Protein AF-A0A453IB72-F1 (afdb_monomer_lite)

Foldseek 3Di:
DAQPDWDFPDDDVPWTKIFRPAGDDDPPDPCPVVDDPVVVVVVVVVVVVVVVVRVVGDDMDIQVDDPVDDPVVCVVCVVPPPPDGPVPPD

Organism: Aegilops tauschii subsp. strangulata (NCBI:txid200361)

Structure (mmCIF, N/CA/C/O backbone):
data_AF-A0A453IB72-F1
#
_entry.id   AF-A0A453IB72-F1
#
loop_
_atom_site.group_PDB
_atom_site.id
_atom_site.type_symbol
_atom_site.label_atom_id
_atom_site.label_alt_id
_atom_site.label_comp_id
_atom_site.label_asym_id
_atom_site.label_entity_id
_atom_site.label_seq_id
_atom_site.pdbx_PDB_ins_code
_atom_site.Cartn_x
_atom_site.Cartn_y
_atom_site.Cartn_z
_atom_site.occupancy
_atom_site.B_iso_or_equiv
_atom_site.auth_seq_id
_atom_site.auth_comp_id
_atom_site.auth_asym_id
_atom_site.auth_atom_id
_atom_site.pdbx_PDB_model_num
ATOM 1 N N . LEU A 1 1 ? -3.022 -4.309 5.926 1.00 79.88 1 LEU A N 1
ATOM 2 C CA . LEU A 1 1 ? -2.784 -3.370 4.809 1.00 79.88 1 LEU A CA 1
ATOM 3 C C . LEU A 1 1 ? -2.623 -4.172 3.529 1.00 79.88 1 LEU A C 1
ATOM 5 O O . LEU A 1 1 ? -1.814 -5.090 3.531 1.00 79.88 1 LEU A O 1
ATOM 9 N N . VAL A 1 2 ? -3.396 -3.886 2.484 1.00 85.62 2 VAL A N 1
ATOM 10 C CA . VAL A 1 2 ? -3.368 -4.648 1.226 1.00 85.62 2 VAL A CA 1
ATOM 11 C C . VAL A 1 2 ? -3.456 -3.699 0.039 1.00 85.62 2 VAL A C 1
ATOM 13 O O . VAL A 1 2 ? -4.382 -2.898 -0.031 1.00 85.62 2 VAL A O 1
ATOM 16 N N . ILE A 1 3 ? -2.527 -3.806 -0.913 1.00 87.75 3 ILE A N 1
ATOM 17 C CA . ILE A 1 3 ? -2.583 -3.059 -2.178 1.00 87.75 3 ILE A CA 1
ATOM 18 C C . ILE A 1 3 ? -3.673 -3.686 -3.051 1.00 87.75 3 ILE A C 1
ATOM 20 O O . ILE A 1 3 ? -3.589 -4.860 -3.406 1.00 87.75 3 ILE A O 1
ATOM 24 N N . THR A 1 4 ? -4.711 -2.917 -3.373 1.00 86.19 4 THR A N 1
ATOM 25 C CA . THR A 1 4 ? -5.874 -3.379 -4.150 1.00 86.19 4 THR A CA 1
ATOM 26 C C . THR A 1 4 ? -5.765 -3.039 -5.626 1.00 86.19 4 THR A C 1
ATOM 28 O O . THR A 1 4 ? -6.366 -3.716 -6.457 1.00 86.19 4 THR A O 1
ATOM 31 N N . SER A 1 5 ? -5.012 -1.992 -5.964 1.00 86.75 5 SER A N 1
ATOM 32 C CA . SER A 1 5 ? -4.806 -1.552 -7.339 1.00 86.75 5 SER A CA 1
ATOM 33 C C . SER A 1 5 ? -3.357 -1.148 -7.559 1.00 86.75 5 SER A C 1
ATOM 35 O O . SER A 1 5 ? -2.746 -0.473 -6.727 1.00 86.75 5 SER A O 1
ATOM 37 N N . ARG A 1 6 ? -2.825 -1.539 -8.716 1.00 88.06 6 ARG A N 1
ATOM 38 C CA . ARG A 1 6 ? -1.484 -1.189 -9.177 1.00 88.06 6 ARG A CA 1
ATOM 39 C C . ARG A 1 6 ? -1.547 -0.650 -10.600 1.00 88.06 6 ARG A C 1
ATOM 41 O O . ARG A 1 6 ? -2.400 -1.067 -11.380 1.00 88.06 6 ARG A O 1
ATOM 48 N N . LYS A 1 7 ? -0.627 0.249 -10.926 1.00 89.88 7 LYS A N 1
ATOM 49 C CA . LYS A 1 7 ? -0.414 0.796 -12.265 1.00 89.88 7 LYS A CA 1
ATOM 50 C C . LYS A 1 7 ? 1.038 0.575 -12.663 1.00 89.88 7 LYS A C 1
ATOM 52 O O . LYS A 1 7 ? 1.923 0.718 -11.825 1.00 89.88 7 LYS A O 1
ATOM 57 N N . ASP A 1 8 ? 1.290 0.269 -13.925 1.00 88.75 8 ASP A N 1
ATOM 58 C CA . ASP A 1 8 ? 2.658 0.129 -14.417 1.00 88.75 8 ASP A CA 1
ATOM 59 C C . ASP A 1 8 ? 3.318 1.512 -14.475 1.00 88.75 8 ASP A C 1
ATOM 61 O O . ASP A 1 8 ? 2.815 2.432 -15.124 1.00 88.75 8 ASP A O 1
ATOM 65 N N . ALA A 1 9 ? 4.417 1.671 -13.738 1.00 87.19 9 ALA A N 1
ATOM 66 C CA . ALA A 1 9 ? 5.186 2.914 -13.669 1.00 87.19 9 ALA A CA 1
ATOM 67 C C . ALA A 1 9 ? 6.364 2.921 -14.654 1.00 87.19 9 ALA A C 1
ATOM 69 O O . ALA A 1 9 ? 6.895 3.979 -14.980 1.00 87.19 9 ALA A O 1
ATOM 70 N N . GLY A 1 10 ? 6.772 1.743 -15.125 1.00 86.94 10 GLY A N 1
ATOM 71 C CA . GLY A 1 10 ? 7.834 1.569 -16.104 1.00 86.94 10 GLY A CA 1
ATOM 72 C C . GLY A 1 10 ? 8.561 0.243 -15.928 1.00 86.94 10 GLY A C 1
ATOM 73 O O . GLY A 1 10 ? 8.279 -0.536 -15.017 1.00 86.94 10 GLY A O 1
ATOM 74 N N . SER A 1 11 ? 9.525 -0.007 -16.802 1.00 84.94 11 SER A N 1
ATOM 75 C CA . SER A 1 11 ? 10.384 -1.188 -16.751 1.00 84.94 11 SER A CA 1
ATOM 76 C C . SER A 1 11 ? 11.842 -0.775 -16.858 1.00 84.94 11 SER A C 1
ATOM 78 O O . SER A 1 11 ? 12.200 0.043 -17.706 1.00 84.94 11 SER A O 1
ATOM 80 N N . TYR A 1 12 ? 12.690 -1.372 -16.028 1.00 77.25 12 TYR A N 1
ATOM 81 C CA . TYR A 1 12 ? 14.137 -1.229 -16.120 1.00 77.25 12 TYR A CA 1
ATOM 82 C C . TYR A 1 12 ? 14.757 -2.599 -16.406 1.00 77.25 12 TYR A C 1
ATOM 84 O O . TYR A 1 12 ? 14.786 -3.486 -15.547 1.00 77.25 12 TYR A O 1
ATOM 92 N N . GLY A 1 13 ? 15.226 -2.788 -17.642 1.00 78.81 13 GLY A N 1
ATOM 93 C CA . GLY A 1 13 ? 15.651 -4.099 -18.133 1.00 78.81 13 GLY A CA 1
ATOM 94 C C . GLY A 1 13 ? 14.487 -5.096 -18.120 1.00 78.81 13 GLY A C 1
ATOM 95 O O . GLY A 1 13 ? 13.425 -4.807 -18.657 1.00 78.81 13 GLY A O 1
ATOM 96 N N . ALA A 1 14 ? 14.681 -6.249 -17.477 1.00 77.50 14 ALA A N 1
ATOM 97 C CA . ALA A 1 14 ? 13.654 -7.286 -17.327 1.00 77.50 14 ALA A CA 1
ATOM 98 C C . ALA A 1 14 ? 12.744 -7.101 -16.095 1.00 77.50 14 ALA A C 1
ATOM 100 O O . ALA A 1 14 ? 11.911 -7.957 -15.828 1.00 77.50 14 ALA A O 1
ATOM 101 N N . SER A 1 15 ? 12.919 -6.028 -15.315 1.00 80.19 15 SER A N 1
ATOM 102 C CA . SER A 1 15 ? 12.197 -5.825 -14.054 1.00 80.19 15 SER A CA 1
ATOM 103 C C . SER A 1 15 ? 11.163 -4.713 -14.193 1.00 80.19 15 SER A C 1
ATOM 105 O O . SER A 1 15 ? 11.505 -3.567 -14.499 1.00 80.19 15 SER A O 1
ATOM 107 N N . THR A 1 16 ? 9.896 -5.042 -13.949 1.00 87.38 16 THR A N 1
ATOM 108 C CA . THR A 1 16 ? 8.782 -4.086 -13.995 1.00 87.38 16 THR A CA 1
ATOM 109 C C . THR A 1 16 ? 8.589 -3.404 -12.647 1.00 87.38 16 THR A C 1
ATOM 111 O O . THR A 1 16 ? 8.648 -4.044 -11.592 1.00 87.38 16 THR A O 1
ATOM 114 N N . VAL A 1 17 ? 8.341 -2.099 -12.682 1.00 88.38 17 VAL A N 1
ATOM 115 C CA . VAL A 1 17 ? 8.042 -1.270 -11.516 1.00 88.38 17 VAL A CA 1
ATOM 116 C C . VAL A 1 17 ? 6.559 -0.929 -11.526 1.00 88.38 17 VAL A C 1
ATOM 118 O O . VAL A 1 17 ? 6.031 -0.386 -12.497 1.00 88.38 17 VAL A O 1
ATOM 121 N N . TYR A 1 18 ? 5.900 -1.227 -10.414 1.00 90.19 18 TYR A N 1
ATOM 122 C CA . TYR A 1 18 ? 4.487 -0.976 -10.193 1.00 90.19 18 TYR A CA 1
ATOM 123 C C . TYR A 1 18 ? 4.313 0.184 -9.214 1.00 90.19 18 TYR A C 1
ATOM 125 O O . T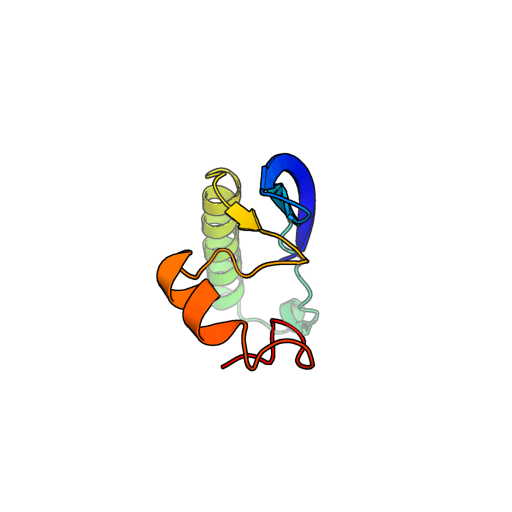YR A 1 18 ? 4.940 0.228 -8.157 1.00 90.19 18 TYR A O 1
ATOM 133 N N . HIS A 1 19 ? 3.429 1.111 -9.556 1.00 88.25 19 HIS A N 1
ATOM 134 C CA . HIS A 1 19 ? 2.909 2.136 -8.663 1.00 88.25 19 HIS A CA 1
ATOM 135 C C . HIS A 1 19 ? 1.657 1.602 -7.964 1.00 88.25 19 HIS A C 1
ATOM 137 O O . HIS A 1 19 ? 0.698 1.194 -8.627 1.00 88.25 19 HIS A O 1
ATOM 143 N N . ALA A 1 20 ? 1.644 1.598 -6.634 1.00 86.44 20 ALA A N 1
ATOM 144 C CA . ALA A 1 20 ? 0.460 1.247 -5.860 1.00 86.44 20 ALA A CA 1
ATOM 145 C C . ALA A 1 20 ? -0.535 2.414 -5.920 1.00 86.44 20 ALA A C 1
ATOM 147 O O . ALA A 1 20 ? -0.309 3.467 -5.335 1.00 86.44 20 ALA A O 1
ATOM 148 N N . ASN A 1 21 ? -1.626 2.227 -6.662 1.00 84.19 21 ASN A N 1
ATOM 149 C CA . ASN A 1 21 ? -2.610 3.278 -6.922 1.00 84.19 21 ASN A CA 1
ATOM 150 C C . ASN A 1 21 ? -3.719 3.332 -5.861 1.00 84.19 21 ASN A C 1
ATOM 152 O O . ASN A 1 21 ? -4.336 4.369 -5.658 1.00 84.19 21 ASN A O 1
ATOM 156 N N . SER A 1 22 ? -4.022 2.205 -5.216 1.00 83.50 22 SER A N 1
ATOM 157 C CA . SER A 1 22 ? -4.990 2.147 -4.117 1.00 83.50 22 SER A CA 1
ATOM 158 C C . SER A 1 22 ? -4.635 1.009 -3.172 1.00 83.50 22 SER A C 1
ATOM 160 O O . SER A 1 22 ? -4.114 -0.032 -3.593 1.00 83.50 22 SER A O 1
ATOM 162 N N . MET A 1 23 ? -4.912 1.211 -1.886 1.00 86.06 23 MET A N 1
ATOM 163 C CA . MET A 1 23 ? -4.519 0.296 -0.830 1.00 86.06 23 MET A CA 1
ATOM 164 C C . MET A 1 23 ? -5.564 0.297 0.277 1.00 86.06 23 MET A C 1
ATOM 166 O O . MET A 1 23 ? -5.861 1.332 0.836 1.00 86.06 23 MET A O 1
ATOM 170 N N . LYS A 1 24 ? -6.102 -0.860 0.649 1.00 84.31 24 LYS A N 1
ATOM 171 C CA . LYS A 1 24 ? -7.098 -0.951 1.719 1.00 84.31 24 LYS A CA 1
ATOM 172 C C . LYS A 1 24 ? -6.478 -1.403 3.033 1.00 84.31 24 LYS A C 1
ATOM 174 O O . LYS A 1 24 ? -5.688 -2.352 3.094 1.00 84.31 24 LYS A O 1
ATOM 179 N N . PHE A 1 25 ? -6.903 -0.763 4.113 1.00 82.25 25 PHE A N 1
ATOM 180 C CA . PHE A 1 25 ? -6.702 -1.258 5.467 1.00 82.25 25 PHE A CA 1
ATOM 181 C C . PHE A 1 25 ? -7.833 -2.232 5.797 1.00 82.25 25 PHE A C 1
ATOM 183 O O . PHE A 1 25 ? -9.006 -1.876 5.748 1.00 82.25 25 PHE A O 1
ATOM 190 N N . LEU A 1 26 ? -7.474 -3.483 6.074 1.00 81.50 26 LEU A N 1
ATOM 191 C CA . LEU A 1 26 ? -8.418 -4.502 6.513 1.00 81.50 26 LEU A CA 1
ATOM 192 C C . LEU A 1 26 ? -8.385 -4.546 8.038 1.00 81.50 26 LEU A C 1
ATOM 194 O O . LEU A 1 26 ? -7.312 -4.727 8.617 1.00 81.50 26 LEU A O 1
ATOM 198 N N . CYS A 1 27 ? -9.545 -4.386 8.669 1.00 72.06 27 CYS A N 1
ATOM 199 C CA . CYS A 1 27 ? -9.695 -4.580 10.104 1.00 72.06 27 CYS A CA 1
ATOM 200 C C . CYS A 1 27 ? -9.817 -6.085 10.369 1.00 72.06 27 CYS A C 1
ATOM 202 O O . CYS A 1 27 ? -10.905 -6.645 10.287 1.00 72.06 27 CYS A O 1
ATOM 204 N N . CYS A 1 28 ? -8.693 -6.750 10.637 1.00 69.12 28 CYS A N 1
ATOM 205 C CA . CYS A 1 28 ? -8.667 -8.188 10.939 1.00 69.12 28 CYS A CA 1
ATOM 206 C C . CYS A 1 28 ? -8.938 -8.495 12.423 1.00 69.12 28 CYS A C 1
ATOM 208 O O . CYS A 1 28 ? -8.772 -9.634 12.850 1.00 69.12 28 CYS A O 1
ATOM 210 N N . ASN A 1 29 ? -9.278 -7.485 13.227 1.00 72.19 29 ASN A N 1
ATOM 211 C CA . ASN A 1 29 ? -9.374 -7.638 14.667 1.00 72.19 29 ASN A CA 1
ATOM 212 C C . ASN A 1 29 ? -10.796 -8.037 15.090 1.00 72.19 29 ASN A C 1
ATOM 214 O O . ASN A 1 29 ? -11.695 -7.203 15.171 1.00 72.19 29 ASN A O 1
ATOM 218 N N . GLU A 1 30 ? -11.005 -9.316 15.397 1.00 64.94 30 GLU A N 1
ATOM 219 C CA . GLU A 1 30 ? -12.260 -9.795 15.997 1.00 64.94 30 GLU A CA 1
ATOM 220 C C . GLU A 1 30 ? -12.389 -9.392 17.480 1.00 64.94 30 GLU A C 1
ATOM 222 O O . GLU A 1 30 ? -13.494 -9.370 18.030 1.00 64.94 30 GLU A O 1
ATOM 227 N N . ALA A 1 31 ? -11.281 -8.992 18.120 1.00 61.78 31 ALA A N 1
ATOM 228 C CA . ALA A 1 31 ? -11.240 -8.580 19.522 1.00 61.78 31 ALA A CA 1
ATOM 229 C C . ALA A 1 31 ? -11.782 -7.161 19.770 1.00 61.78 31 ALA A C 1
ATOM 231 O O . ALA A 1 31 ? -11.859 -6.735 20.922 1.00 61.78 31 ALA A O 1
ATOM 232 N N . ILE A 1 32 ? -12.256 -6.453 18.734 1.00 62.25 32 ILE A N 1
ATOM 233 C CA . ILE A 1 32 ? -12.899 -5.132 18.875 1.00 62.25 32 ILE A CA 1
ATOM 234 C C . ILE A 1 32 ? -14.103 -5.184 19.832 1.00 62.25 32 ILE A C 1
ATOM 236 O O . ILE A 1 32 ? -14.456 -4.190 20.470 1.00 62.25 32 ILE A O 1
ATOM 240 N N . LYS A 1 33 ? -14.722 -6.359 20.002 1.00 63.44 33 LYS A N 1
ATOM 241 C CA . LYS A 1 33 ? -15.811 -6.563 20.969 1.00 63.44 33 LYS A CA 1
ATOM 242 C C . LYS A 1 33 ? -15.374 -6.394 22.429 1.00 63.44 33 LYS A C 1
ATOM 244 O O . LYS A 1 33 ? -16.208 -5.998 23.236 1.00 63.44 33 LYS A O 1
ATOM 249 N N . HIS A 1 34 ? -14.103 -6.640 22.746 1.00 66.00 34 HIS A N 1
ATOM 250 C CA . HIS A 1 34 ? -13.553 -6.575 24.106 1.00 66.00 34 HIS A CA 1
ATOM 251 C C . HIS A 1 34 ? -12.787 -5.280 24.407 1.00 66.00 34 HIS A C 1
ATOM 253 O O . HIS A 1 34 ? -12.376 -5.083 25.545 1.00 66.00 34 HIS A O 1
ATOM 259 N N . LEU A 1 35 ? -12.618 -4.399 23.416 1.00 67.94 35 LEU A N 1
ATOM 260 C CA . LEU A 1 35 ? -11.940 -3.117 23.600 1.00 67.94 35 LEU A CA 1
ATOM 261 C C . LEU A 1 35 ? -12.776 -2.166 24.457 1.00 67.94 35 LEU A C 1
ATOM 263 O O . LEU A 1 35 ? -14.001 -2.047 24.288 1.00 67.94 35 LEU A O 1
ATOM 267 N N . THR A 1 36 ? -12.085 -1.452 25.338 1.00 79.19 36 THR A N 1
ATOM 268 C CA . THR A 1 36 ? -12.647 -0.349 26.117 1.00 79.19 36 THR A CA 1
ATOM 269 C C . THR A 1 36 ? -13.119 0.779 25.193 1.00 79.19 36 THR A C 1
ATOM 271 O O . THR A 1 36 ? -12.720 0.892 24.030 1.00 79.19 36 THR A O 1
ATOM 274 N N . SER A 1 37 ? -14.024 1.628 25.684 1.00 78.94 37 SER A N 1
ATOM 275 C CA . SER A 1 37 ? -14.557 2.756 24.905 1.00 78.94 37 SER A CA 1
ATOM 276 C C . SER A 1 37 ? -13.472 3.727 24.428 1.00 78.94 37 SER A C 1
ATOM 278 O O . SER A 1 37 ? -13.634 4.353 23.382 1.00 78.94 37 SER A O 1
ATOM 280 N N . GLU A 1 38 ? -12.375 3.838 25.175 1.00 82.38 38 GLU A N 1
ATOM 281 C CA . GLU A 1 38 ? -11.231 4.691 24.847 1.00 82.38 38 GLU A CA 1
ATOM 282 C C . GLU A 1 38 ? -10.405 4.097 23.706 1.00 82.38 38 GLU A C 1
ATOM 284 O O . GLU A 1 38 ? -10.200 4.770 22.698 1.00 82.38 38 GLU A O 1
ATOM 289 N N . GLU A 1 39 ? -10.057 2.811 23.780 1.00 81.44 39 GLU A N 1
ATOM 290 C CA . GLU A 1 39 ? -9.301 2.130 22.720 1.00 81.44 39 GLU A CA 1
ATOM 291 C C . GLU A 1 39 ? -10.051 2.126 21.382 1.00 81.44 39 GLU A C 1
ATOM 293 O O . GLU A 1 39 ? -9.441 2.303 20.331 1.00 81.44 39 GLU A O 1
ATOM 298 N N . LYS A 1 40 ? -11.386 2.002 21.398 1.00 82.00 40 LYS A N 1
ATOM 299 C CA . LYS A 1 40 ? -12.205 2.117 20.176 1.00 82.00 40 LYS A CA 1
ATOM 300 C C . LYS A 1 40 ? -12.121 3.503 19.545 1.00 82.00 40 LYS A C 1
ATOM 302 O O . LYS A 1 40 ? -12.139 3.625 18.320 1.00 82.00 40 LYS A O 1
ATOM 307 N N . ARG A 1 41 ? -12.066 4.551 20.371 1.00 85.56 41 ARG A N 1
ATOM 308 C CA . ARG A 1 41 ? -11.932 5.932 19.896 1.00 85.56 41 ARG A CA 1
ATOM 309 C C . ARG A 1 41 ? -10.544 6.161 19.307 1.00 85.56 41 ARG A C 1
ATOM 311 O O . ARG A 1 41 ? -10.440 6.769 18.243 1.00 85.56 41 ARG A O 1
ATOM 318 N N . ASP A 1 42 ? -9.515 5.634 19.956 1.00 88.12 42 ASP A N 1
ATOM 319 C CA . ASP A 1 42 ? -8.137 5.748 19.489 1.00 88.12 42 ASP A CA 1
ATOM 320 C C . ASP A 1 42 ? -7.927 4.957 18.194 1.00 88.12 42 ASP A C 1
ATOM 322 O O . ASP A 1 42 ? -7.366 5.485 17.235 1.00 88.12 42 ASP A O 1
ATOM 326 N N . GLU A 1 43 ? -8.464 3.738 18.091 1.00 85.00 43 GLU A N 1
ATOM 327 C CA . GLU A 1 43 ? -8.426 2.945 16.858 1.00 85.00 43 GLU A CA 1
ATOM 328 C C . GLU A 1 43 ? -9.134 3.670 15.704 1.00 85.00 43 GLU A C 1
ATOM 330 O O . GLU A 1 43 ? -8.580 3.767 14.607 1.00 85.00 43 GLU A O 1
ATOM 335 N N . ALA A 1 44 ? -10.312 4.258 15.946 1.00 85.94 44 ALA A N 1
ATOM 336 C CA . ALA A 1 44 ? -11.007 5.066 14.943 1.00 85.94 44 ALA A CA 1
ATOM 337 C C . ALA A 1 44 ? -10.178 6.288 14.505 1.00 85.94 44 ALA A C 1
ATOM 339 O O . ALA A 1 44 ? -10.122 6.606 13.312 1.00 85.94 44 ALA A O 1
ATOM 340 N N . TYR A 1 45 ? -9.497 6.945 15.448 1.00 90.38 45 TYR A N 1
ATOM 341 C CA . TYR A 1 45 ? -8.605 8.064 15.160 1.00 90.38 45 TYR A CA 1
ATOM 342 C C . TYR A 1 45 ? -7.403 7.628 14.311 1.00 90.38 45 TYR A C 1
ATOM 344 O O . TYR A 1 45 ? -7.161 8.212 13.251 1.00 90.38 45 TYR A O 1
ATOM 352 N N . PHE A 1 46 ? -6.704 6.556 14.687 1.00 87.88 46 PHE A N 1
ATOM 353 C CA . PHE A 1 46 ? -5.575 6.031 13.912 1.00 87.88 46 PHE A CA 1
ATOM 354 C C . PHE A 1 46 ? -5.997 5.559 12.520 1.00 87.88 46 PHE A C 1
ATOM 356 O O . PHE A 1 46 ? -5.313 5.845 11.537 1.00 87.88 46 PHE A O 1
ATOM 363 N N . MET A 1 47 ? -7.159 4.918 12.401 1.00 86.25 47 MET A N 1
ATOM 364 C CA . MET A 1 47 ? -7.729 4.536 11.109 1.00 86.25 47 MET A CA 1
ATOM 365 C C . MET A 1 47 ? -8.021 5.749 10.220 1.00 86.25 47 MET A C 1
ATOM 367 O O . MET A 1 47 ? -7.798 5.685 9.010 1.00 86.25 47 MET A O 1
ATOM 371 N N . SER A 1 48 ? -8.475 6.868 10.794 1.00 88.25 48 SER A N 1
ATOM 372 C CA . SER A 1 48 ? -8.688 8.106 10.035 1.00 88.25 48 SER A CA 1
ATOM 373 C C . SER A 1 48 ? -7.378 8.679 9.483 1.00 88.25 48 SER A C 1
ATOM 375 O O . SER A 1 48 ? -7.316 9.036 8.306 1.00 88.25 48 SER A O 1
ATOM 377 N N . LEU A 1 49 ? -6.307 8.671 10.283 1.00 89.06 49 LEU A N 1
ATOM 378 C CA . LEU A 1 49 ? -4.980 9.128 9.864 1.00 89.06 49 LEU A CA 1
ATOM 379 C C . LEU A 1 49 ? -4.405 8.242 8.758 1.00 89.06 49 LEU A C 1
ATOM 381 O O . LEU A 1 49 ? -3.888 8.741 7.761 1.00 89.06 49 LEU A O 1
ATOM 385 N N . LEU A 1 50 ? -4.551 6.925 8.897 1.00 86.00 50 LEU A N 1
ATOM 386 C CA . LEU A 1 50 ? -4.128 5.963 7.882 1.00 86.00 50 LEU A CA 1
ATOM 387 C C . LEU A 1 50 ? -4.879 6.152 6.561 1.00 86.00 50 LEU A C 1
ATOM 389 O O . LEU A 1 50 ? -4.278 6.031 5.497 1.00 86.00 50 LEU A O 1
ATOM 393 N N . ARG A 1 51 ? -6.163 6.519 6.612 1.00 83.75 51 ARG A N 1
ATOM 394 C CA . ARG A 1 51 ? -6.957 6.832 5.418 1.00 83.75 51 ARG A CA 1
ATOM 395 C C . ARG A 1 51 ? -6.487 8.106 4.710 1.00 83.75 51 ARG A C 1
ATOM 397 O O . ARG A 1 51 ? -6.553 8.176 3.490 1.00 83.75 51 ARG A O 1
ATOM 404 N N . ILE A 1 52 ? -5.985 9.094 5.450 1.00 85.06 52 ILE A N 1
ATOM 405 C CA . ILE A 1 52 ? -5.350 10.292 4.873 1.00 85.06 52 ILE A CA 1
ATOM 406 C C . ILE A 1 52 ? -3.975 9.939 4.282 1.00 85.06 52 ILE A C 1
ATOM 408 O O . ILE A 1 52 ? -3.602 10.413 3.211 1.00 85.06 52 ILE A O 1
ATOM 412 N N . ALA A 1 53 ? -3.216 9.062 4.938 1.00 81.62 53 ALA A N 1
ATOM 413 C CA . ALA A 1 53 ? -1.960 8.569 4.380 1.00 81.62 53 ALA A CA 1
ATOM 414 C C . ALA A 1 53 ? -2.189 7.747 3.095 1.00 81.62 53 ALA A C 1
ATOM 416 O O . ALA A 1 53 ? -1.392 7.837 2.168 1.00 81.62 53 ALA A O 1
ATOM 417 N N . GLU A 1 54 ? -3.300 7.007 3.000 1.00 78.75 54 GLU A N 1
ATOM 418 C CA . GLU A 1 54 ? -3.705 6.273 1.791 1.00 78.75 54 GLU A CA 1
ATOM 419 C C . GLU A 1 54 ? -3.885 7.194 0.576 1.00 78.75 54 GLU A C 1
ATOM 421 O O . GLU A 1 54 ? -3.486 6.838 -0.534 1.00 78.75 54 GLU A O 1
ATOM 426 N N . THR A 1 55 ? -4.470 8.383 0.765 1.00 75.12 55 THR A N 1
ATOM 427 C CA . THR A 1 55 ? -4.696 9.333 -0.338 1.00 75.12 55 THR A CA 1
ATOM 428 C C . THR A 1 55 ? -3.410 10.007 -0.799 1.00 75.12 55 THR A C 1
ATOM 430 O O . THR A 1 55 ? -3.327 10.466 -1.939 1.00 75.12 55 THR A O 1
ATOM 433 N N . THR A 1 56 ? -2.382 10.019 0.049 1.00 72.06 56 THR A N 1
ATOM 434 C CA . THR A 1 56 ? -1.043 10.501 -0.296 1.00 72.06 56 THR A CA 1
ATOM 435 C C . THR A 1 56 ? -0.308 9.419 -1.102 1.00 72.06 56 THR A C 1
ATOM 437 O O . THR A 1 56 ? 0.550 8.698 -0.599 1.00 72.06 56 THR A O 1
ATOM 440 N N . CYS A 1 57 ? -0.690 9.251 -2.371 1.00 66.12 57 CYS A N 1
ATOM 441 C CA . CYS A 1 57 ? -0.115 8.241 -3.263 1.00 66.12 57 CYS A CA 1
ATOM 442 C C . CYS A 1 57 ? 1.344 8.553 -3.640 1.00 66.12 57 CYS A C 1
ATOM 444 O O . CYS A 1 57 ? 1.648 9.622 -4.166 1.00 66.12 57 CYS A O 1
ATOM 446 N N . GLY A 1 58 ? 2.235 7.581 -3.429 1.00 79.38 58 GLY A N 1
ATOM 447 C CA . GLY A 1 58 ? 3.636 7.644 -3.862 1.00 79.38 58 GLY A CA 1
ATOM 448 C C . GLY A 1 58 ? 4.427 6.351 -3.645 1.00 79.38 58 GLY A C 1
ATOM 449 O O . GLY A 1 58 ? 5.656 6.379 -3.618 1.00 79.38 58 GLY A O 1
ATOM 450 N N . LEU A 1 59 ? 3.746 5.217 -3.444 1.00 86.50 59 LEU A N 1
ATOM 451 C CA . LEU A 1 59 ? 4.399 3.946 -3.142 1.00 86.50 59 LEU A CA 1
ATOM 452 C C . LEU A 1 59 ? 4.696 3.173 -4.433 1.00 86.50 59 LEU A C 1
ATOM 454 O O . LEU A 1 59 ? 3.794 2.880 -5.220 1.00 86.50 59 LEU A O 1
ATOM 458 N N . TYR A 1 60 ? 5.959 2.791 -4.611 1.00 88.75 60 TYR A N 1
ATOM 459 C CA . TYR A 1 60 ? 6.433 2.007 -5.749 1.00 88.75 60 TYR A CA 1
ATOM 460 C C . TYR A 1 60 ? 7.034 0.691 -5.274 1.00 88.75 60 TYR A C 1
ATOM 462 O O . TYR A 1 60 ? 7.710 0.641 -4.246 1.00 88.75 60 TYR A O 1
ATOM 470 N N . TYR A 1 61 ? 6.809 -0.376 -6.033 1.00 87.00 61 TYR A N 1
ATOM 471 C CA . TYR A 1 61 ? 7.357 -1.692 -5.730 1.00 87.00 61 TYR A CA 1
ATOM 472 C C . TYR A 1 61 ? 7.649 -2.491 -7.006 1.00 87.00 61 TYR A C 1
ATOM 474 O O . TYR A 1 61 ? 7.085 -2.240 -8.070 1.00 87.00 61 TYR A O 1
ATOM 482 N N . SER A 1 62 ? 8.548 -3.465 -6.904 1.00 86.38 62 SER A N 1
ATOM 483 C CA . SER A 1 62 ? 8.850 -4.433 -7.961 1.00 86.38 62 SER A CA 1
ATOM 484 C C . SER A 1 62 ? 8.969 -5.818 -7.328 1.00 86.38 62 SER A C 1
ATOM 486 O O . SER A 1 62 ? 9.433 -5.937 -6.195 1.00 86.38 62 SER A O 1
ATOM 488 N N . TYR A 1 63 ? 8.514 -6.861 -8.026 1.00 83.62 63 TYR A N 1
ATOM 489 C CA . TYR A 1 63 ? 8.643 -8.241 -7.540 1.00 83.62 63 TYR A CA 1
ATOM 490 C C . TYR A 1 63 ? 10.035 -8.820 -7.795 1.00 83.62 63 TYR A C 1
ATOM 492 O O . TYR A 1 63 ? 10.481 -9.688 -7.051 1.00 83.62 63 TYR A O 1
ATOM 500 N N . ASP A 1 64 ? 10.721 -8.322 -8.823 1.00 78.94 64 ASP A N 1
ATOM 501 C CA . ASP A 1 64 ? 11.996 -8.879 -9.273 1.00 78.94 64 ASP A CA 1
ATOM 502 C C . ASP A 1 64 ? 13.193 -8.169 -8.643 1.00 78.94 64 ASP A C 1
ATOM 504 O O . ASP A 1 64 ? 14.278 -8.741 -8.523 1.00 78.94 64 ASP A O 1
ATOM 508 N N . ARG A 1 65 ? 13.021 -6.898 -8.257 1.00 75.38 65 ARG A N 1
ATOM 509 C CA . ARG A 1 65 ? 14.103 -6.066 -7.732 1.00 75.38 65 ARG A CA 1
ATOM 510 C C . ARG A 1 65 ? 13.706 -5.299 -6.491 1.00 75.38 65 ARG A C 1
ATOM 512 O O . ARG A 1 65 ? 12.598 -4.797 -6.348 1.00 75.38 65 ARG A O 1
ATOM 519 N N . ASP A 1 66 ? 14.700 -5.148 -5.634 1.00 79.44 66 ASP A N 1
ATOM 520 C CA . ASP A 1 66 ? 14.631 -4.302 -4.461 1.00 79.44 66 ASP A CA 1
ATOM 521 C C . ASP A 1 66 ? 14.829 -2.833 -4.861 1.00 79.44 66 ASP A C 1
ATOM 523 O O . ASP A 1 66 ? 15.941 -2.413 -5.189 1.00 79.44 66 ASP A O 1
ATOM 527 N N . LEU A 1 67 ? 13.737 -2.065 -4.862 1.00 80.69 67 LEU A N 1
ATOM 528 C CA . LEU A 1 67 ? 13.750 -0.629 -5.162 1.00 80.69 67 LEU A CA 1
ATOM 529 C C . LEU A 1 67 ? 14.277 0.221 -4.002 1.00 80.69 67 LEU A C 1
ATOM 531 O O . LEU A 1 67 ? 14.564 1.399 -4.198 1.00 80.69 67 LEU A O 1
ATOM 535 N N . THR A 1 68 ? 14.410 -0.346 -2.801 1.00 83.19 68 THR A N 1
ATOM 536 C CA . THR A 1 68 ? 14.903 0.402 -1.634 1.00 83.19 68 THR A CA 1
ATOM 537 C C . THR A 1 68 ? 16.415 0.629 -1.690 1.00 83.19 68 THR A C 1
ATOM 539 O O . THR A 1 68 ? 16.957 1.468 -0.969 1.00 83.19 68 THR A O 1
ATOM 542 N N . LEU A 1 69 ? 17.112 -0.093 -2.574 1.00 80.19 69 LEU A N 1
ATOM 543 C CA . LEU A 1 69 ? 18.550 0.005 -2.763 1.00 80.19 69 LEU A CA 1
ATOM 544 C C . LEU A 1 69 ? 18.913 0.826 -3.996 1.00 80.19 69 LEU A C 1
ATOM 546 O O . LEU A 1 69 ? 18.396 0.628 -5.092 1.00 80.19 69 LEU A O 1
ATOM 550 N N . ASN A 1 70 ? 19.930 1.671 -3.838 1.00 80.94 70 ASN A N 1
ATOM 551 C CA . ASN A 1 70 ? 20.566 2.334 -4.970 1.00 80.94 70 ASN A CA 1
ATOM 552 C C . ASN A 1 70 ? 21.195 1.300 -5.915 1.00 80.94 70 ASN A C 1
ATOM 554 O O . ASN A 1 70 ? 21.807 0.325 -5.465 1.00 80.94 70 ASN A O 1
ATOM 558 N N . LEU A 1 71 ? 21.153 1.575 -7.222 1.00 77.19 71 LEU A N 1
ATOM 559 C CA . LEU A 1 71 ? 21.664 0.678 -8.267 1.00 77.19 71 LEU A CA 1
ATOM 560 C C . LEU A 1 71 ? 23.125 0.252 -8.032 1.00 77.19 71 LEU A C 1
ATOM 562 O O . LEU A 1 71 ? 23.475 -0.910 -8.225 1.00 77.19 71 LEU A O 1
ATOM 566 N N . GLN A 1 72 ? 23.964 1.166 -7.534 1.00 80.19 72 GLN A N 1
ATOM 567 C CA . GLN A 1 72 ? 25.367 0.899 -7.198 1.00 80.19 72 GLN A CA 1
ATOM 568 C C . GLN A 1 72 ? 25.538 -0.108 -6.047 1.00 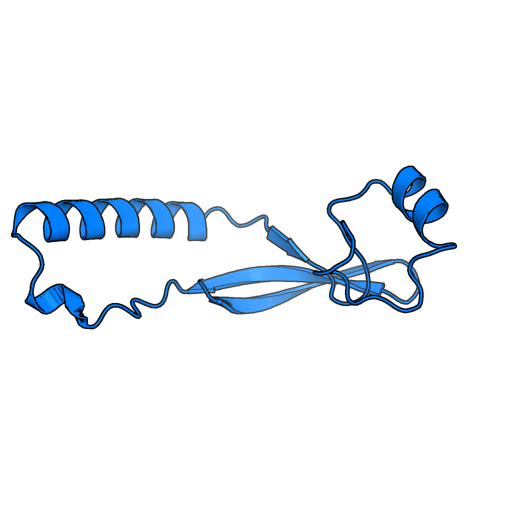80.19 72 GLN A C 1
ATOM 570 O O . GLN A 1 72 ? 26.507 -0.865 -6.018 1.00 80.19 72 GLN A O 1
ATOM 575 N N . ARG A 1 73 ? 24.629 -0.108 -5.065 1.00 75.25 73 ARG A N 1
ATOM 576 C CA . ARG A 1 73 ? 24.648 -1.078 -3.958 1.00 75.25 73 ARG A CA 1
ATOM 577 C C . ARG A 1 73 ? 24.044 -2.407 -4.401 1.00 75.25 73 ARG A C 1
ATOM 579 O O . ARG A 1 73 ? 24.593 -3.455 -4.075 1.00 75.25 73 ARG A O 1
ATOM 586 N N . ALA A 1 74 ? 22.977 -2.360 -5.197 1.00 73.56 74 ALA A N 1
ATOM 587 C CA . ALA A 1 74 ? 22.349 -3.545 -5.766 1.00 73.56 74 ALA A CA 1
ATOM 588 C C . ALA A 1 74 ? 23.314 -4.337 -6.667 1.00 73.56 74 ALA A C 1
ATOM 590 O O . ALA A 1 74 ? 23.363 -5.561 -6.570 1.00 73.56 74 ALA A O 1
ATOM 591 N N . SER A 1 75 ? 24.133 -3.666 -7.487 1.00 70.12 75 SER A N 1
ATOM 592 C CA . SER A 1 75 ? 25.115 -4.335 -8.355 1.00 70.12 75 SER A CA 1
ATOM 593 C C . SER A 1 75 ? 26.220 -5.049 -7.572 1.00 70.12 75 SER A C 1
ATOM 595 O O . SER A 1 75 ? 26.605 -6.156 -7.937 1.00 70.12 75 SER A O 1
ATOM 597 N N . LYS A 1 76 ? 26.674 -4.471 -6.451 1.00 69.31 76 LYS A N 1
ATOM 598 C CA . LYS A 1 76 ? 27.650 -5.108 -5.550 1.00 69.31 76 LYS A CA 1
ATOM 599 C C . LYS A 1 76 ? 27.078 -6.333 -4.828 1.00 69.31 76 LYS A C 1
ATOM 601 O O . LYS A 1 76 ? 27.824 -7.263 -4.547 1.00 69.31 76 LYS A O 1
ATOM 606 N N . LEU A 1 77 ? 25.770 -6.348 -4.544 1.00 64.56 77 LEU A N 1
ATOM 607 C CA . LEU A 1 77 ? 25.100 -7.456 -3.848 1.00 64.56 77 LEU A CA 1
ATOM 608 C C . LEU A 1 77 ? 24.563 -8.551 -4.786 1.00 64.56 77 LEU A C 1
ATOM 610 O O . LEU A 1 77 ? 24.324 -9.671 -4.338 1.00 64.56 77 LEU A O 1
ATOM 614 N N . ALA A 1 78 ? 24.380 -8.256 -6.077 1.00 57.56 78 ALA A N 1
ATOM 615 C CA . ALA A 1 78 ? 23.826 -9.188 -7.061 1.00 57.56 78 ALA A CA 1
ATOM 616 C C . ALA A 1 78 ? 24.636 -10.492 -7.193 1.00 57.56 78 ALA A C 1
ATOM 618 O O . ALA A 1 78 ? 24.046 -11.545 -7.421 1.00 57.56 78 ALA A O 1
ATOM 619 N N . ALA A 1 79 ? 25.953 -10.453 -6.957 1.00 55.84 79 ALA A N 1
ATOM 620 C CA . ALA A 1 79 ? 26.821 -11.631 -7.020 1.00 55.84 79 ALA A CA 1
ATOM 621 C C . ALA A 1 79 ? 26.479 -12.724 -5.980 1.00 55.84 79 ALA A C 1
ATOM 623 O O . ALA A 1 79 ? 26.790 -13.888 -6.206 1.00 55.84 79 ALA A O 1
ATOM 624 N N . GLY A 1 80 ? 25.810 -12.379 -4.869 1.00 55.44 80 GLY A N 1
ATOM 625 C CA . GLY A 1 80 ? 25.419 -13.326 -3.809 1.00 55.44 80 GLY A CA 1
ATOM 626 C C . GLY A 1 80 ? 23.909 -13.569 -3.666 1.00 55.44 80 GLY A C 1
ATOM 627 O O . GLY A 1 80 ? 23.493 -14.356 -2.817 1.00 55.44 80 GLY A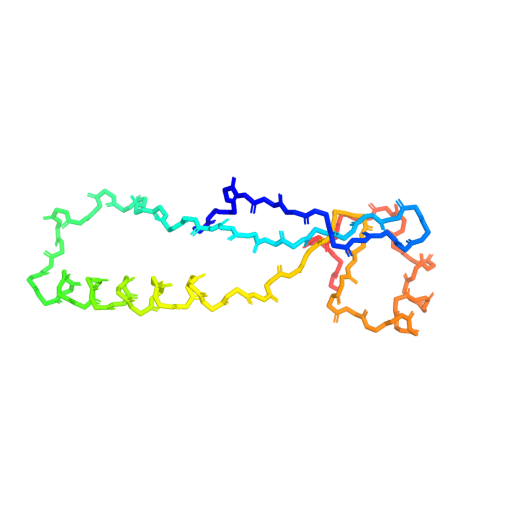 O 1
ATOM 628 N N . ARG A 1 81 ? 23.066 -12.887 -4.459 1.00 54.38 81 ARG A N 1
ATOM 629 C CA . ARG A 1 81 ? 21.600 -12.818 -4.260 1.00 54.38 81 ARG A CA 1
ATOM 630 C C . ARG A 1 81 ? 20.770 -13.846 -5.039 1.00 54.38 81 ARG A C 1
ATOM 632 O O . ARG A 1 81 ? 19.588 -13.981 -4.739 1.00 54.38 81 ARG A O 1
ATOM 639 N N . VAL A 1 82 ? 21.349 -14.581 -5.993 1.00 55.41 82 VAL A N 1
ATOM 640 C CA . VAL A 1 82 ? 20.596 -15.397 -6.979 1.00 55.41 82 VAL A CA 1
ATOM 641 C C . VAL A 1 82 ? 19.673 -16.461 -6.347 1.00 55.41 82 VAL A C 1
ATOM 643 O O . VAL A 1 82 ? 18.696 -16.858 -6.968 1.00 55.41 82 VAL A O 1
ATOM 646 N N . HIS A 1 83 ? 19.901 -16.871 -5.092 1.00 55.41 83 HIS A N 1
ATOM 647 C CA . HIS A 1 83 ? 19.152 -17.966 -4.456 1.00 55.41 83 HIS A CA 1
ATOM 648 C C . HIS A 1 83 ? 18.249 -17.601 -3.266 1.00 55.41 83 HIS A C 1
ATOM 650 O O . HIS A 1 83 ? 17.602 -18.493 -2.716 1.00 55.41 83 HIS A O 1
ATOM 656 N N . LYS A 1 84 ? 18.167 -16.334 -2.838 1.00 61.03 84 LYS A N 1
ATOM 657 C CA . LYS A 1 84 ? 17.321 -15.952 -1.686 1.00 61.03 84 LYS A CA 1
ATOM 658 C C . LYS A 1 84 ? 16.145 -15.081 -2.126 1.00 61.03 84 LYS A C 1
ATOM 660 O O . LYS A 1 84 ? 16.361 -14.168 -2.915 1.00 61.03 84 LYS A O 1
ATOM 665 N N . PRO A 1 85 ? 14.925 -15.299 -1.610 1.00 62.03 85 PRO A N 1
ATOM 666 C CA . PRO A 1 85 ? 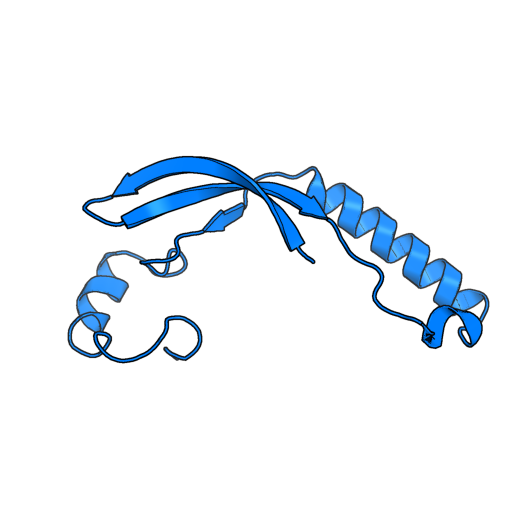13.811 -14.407 -1.900 1.00 62.03 85 PRO A CA 1
ATOM 667 C C . PRO A 1 85 ? 14.061 -13.030 -1.267 1.00 62.03 85 PRO A C 1
ATOM 669 O O . PRO A 1 85 ? 14.653 -12.958 -0.190 1.00 62.03 85 PRO A O 1
ATOM 672 N N . LEU A 1 86 ? 13.607 -11.951 -1.918 1.00 63.81 86 LEU A N 1
ATOM 673 C CA . LEU A 1 86 ? 13.919 -10.555 -1.553 1.00 63.81 86 LEU A CA 1
ATOM 674 C C . LEU A 1 86 ? 13.688 -10.239 -0.063 1.00 63.81 86 LEU A C 1
ATOM 676 O O . LEU A 1 86 ? 14.515 -9.597 0.570 1.00 63.81 86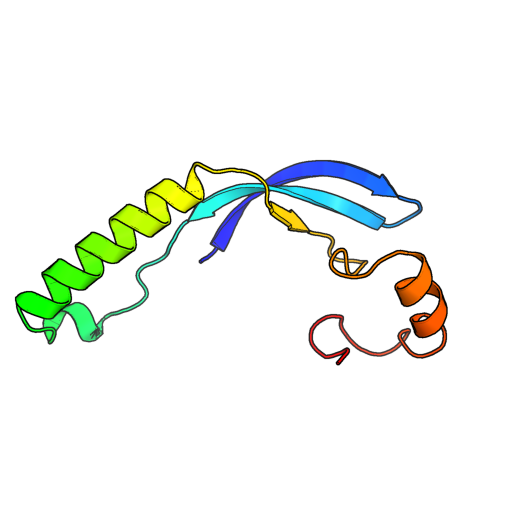 LEU A O 1
ATOM 680 N N . TRP A 1 87 ? 12.622 -10.775 0.532 1.00 64.06 87 TRP A N 1
ATOM 681 C CA . TRP A 1 87 ? 12.277 -10.585 1.947 1.00 64.06 87 TRP A CA 1
ATOM 682 C C . TRP A 1 87 ? 13.201 -11.314 2.950 1.00 64.06 87 TRP A C 1
ATOM 684 O O . TRP A 1 87 ? 13.073 -11.108 4.152 1.00 64.06 87 TRP A O 1
ATOM 694 N N . LYS A 1 88 ? 14.126 -12.166 2.483 1.00 61.53 88 LYS A N 1
ATOM 695 C CA . LYS A 1 88 ? 15.161 -12.857 3.288 1.00 61.53 88 LYS A CA 1
ATOM 696 C C . LYS A 1 88 ? 16.581 -12.357 3.000 1.00 61.53 88 LYS A C 1
ATOM 698 O O . LYS A 1 88 ? 17.550 -12.975 3.443 1.00 61.53 88 LYS A O 1
ATOM 703 N N . GLN A 1 89 ? 16.719 -11.298 2.209 1.00 61.09 89 GLN A N 1
ATOM 704 C CA . GLN A 1 89 ? 18.010 -10.721 1.848 1.00 61.09 89 GLN A CA 1
ATOM 705 C C . GLN A 1 89 ? 18.314 -9.538 2.775 1.00 61.09 89 GLN A C 1
ATOM 707 O O . GLN A 1 89 ? 18.148 -8.388 2.379 1.00 61.09 89 GLN A O 1
ATOM 712 N N . VAL A 1 90 ? 18.729 -9.846 4.010 1.00 49.97 90 VAL A N 1
ATOM 713 C CA . VAL A 1 90 ? 19.315 -8.890 4.969 1.00 49.97 90 VAL A CA 1
ATOM 714 C C . VAL A 1 90 ? 20.816 -9.120 5.031 1.00 49.97 90 VAL A C 1
ATOM 716 O O . VAL A 1 90 ? 21.207 -10.311 5.084 1.00 49.97 90 VAL A O 1
#

InterPro domains:
  IPR002013 SAC domain [PF02383] (1-77)

Sequence (90 aa):
LVITSRKDAGSYGASTVYHANSMKFLCCNEAIKHLTSEEKRDEAYFMSLLRIAETTCGLYYSYDRDLTLNLQRASKLAAGRVHKPLWKQV

Secondary structure (DSSP, 8-state):
-EEEEEEEEEEE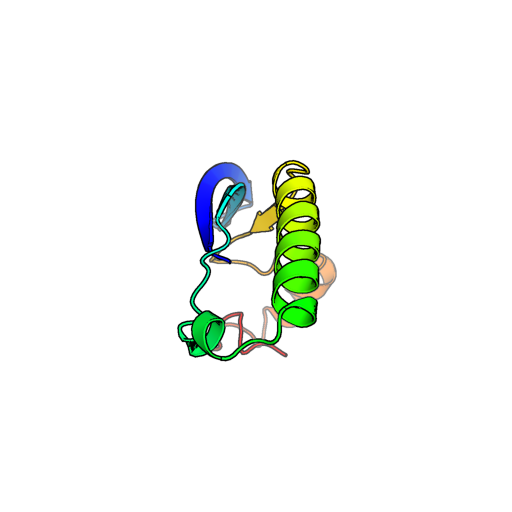TTEEEEEEEEEEPP---GGGGG--HHHHHHHHHHHHHHHHHHHS---EE-SSS-TTS-HHHHHHHHHHHTTS-GGG--

pLDDT: mean 77.39, std 10.61, range [49.97, 90.38]

Radius of gyration: 18.27 Å; chains: 1; bounding box: 44×28×44 Å